Protein AF-A0A5K1HQJ8-F1 (afdb_monomer)

Organism: NCBI:txid210225

Sequence (62 aa):
IYTGKALAIRWLLGASRKRPGRNMAFKLSSELVDAARGSGDAIRKKEETHRMAEANRAFAHF

Nearest PDB structures (foldseek):
  1x18-assembly1_F  TM=9.734E-01  e=4.041E-04  Thermus thermophilus
  8caz-assembly1_G  TM=9.721E-01  e=8.208E-04  Escherichia coli BW25113
  5lmq-assembly1_G  TM=9.901E-01  e=9.336E-04  Thermus thermophilus HB8
  7m4z-assembly1_g  TM=9.124E-01  e=6.765E-04  Acinetobacter baumannii AB0057
  8y39-assembly1_g  TM=9.079E-01  e=1.778E-03  Staphylococcus aureus

pLDDT: mean 88.39, std 9.73, range [45.78, 95.56]

Secondary structure (DSSP, 8-state):
--HHHHHHHHHHHHHHHHSSSS-HHHHHHHHHHHHHTT-SHHHHHHHHHHHHHHHGGGGGG-

Solvent-accessible surface area (backbone atoms only — not comparable to full-atom values): 3588 Å² total; per-residue (Å²): 141,63,62,68,64,57,49,52,53,52,35,45,54,54,37,21,70,71,47,84,80,88,52,68,68,58,30,39,52,53,43,51,55,30,43,74,71,71,34,54,63,39,41,52,53,51,51,53,52,50,53,53,49,60,72,46,48,82,61,73,83,112

InterPro domains:
  IPR000235 Small ribosomal subunit protein uS7 [PTHR11205] (5-58)
  IPR023798 Small ribosomal subunit protein uS7 domain [PF00177] (5-57)
  IPR036823 Small ribosomal subunit protein uS7 domain superfamily [G3DSA:1.10.455.10] (2-62)
  IPR036823 Small ribosomal subunit protein uS7 domain superfamily [SSF47973] (4-60)

Foldseek 3Di:
DCPVVVLLVVLLLVQLVPDDDDDSVVSSVVSVVQVVVCHGRSNVVVVVVVVVCVVCVVVVVD

Mean predicted aligned error: 4.88 Å

Radius of gyration: 14.02 Å; Cα contacts (8 Å, |Δi|>4): 36; chains: 1; bounding box: 31×28×41 Å

Structure (mmCIF, N/CA/C/O backbone):
data_AF-A0A5K1HQJ8-F1
#
_entry.id   AF-A0A5K1HQJ8-F1
#
loop_
_atom_site.group_PDB
_atom_site.id
_atom_site.type_symbol
_atom_site.label_atom_id
_atom_site.label_alt_id
_atom_site.label_comp_id
_atom_site.label_asym_id
_atom_site.label_entity_id
_atom_site.label_seq_id
_atom_site.pdbx_PDB_ins_code
_atom_site.Cartn_x
_atom_site.Cartn_y
_atom_site.Cartn_z
_atom_site.occupancy
_atom_site.B_iso_or_equiv
_atom_site.auth_seq_id
_atom_site.auth_comp_id
_atom_site.auth_asym_id
_atom_site.auth_atom_id
_atom_site.pdbx_PDB_model_num
ATOM 1 N N . ILE A 1 1 ? 4.741 -19.414 -6.353 1.00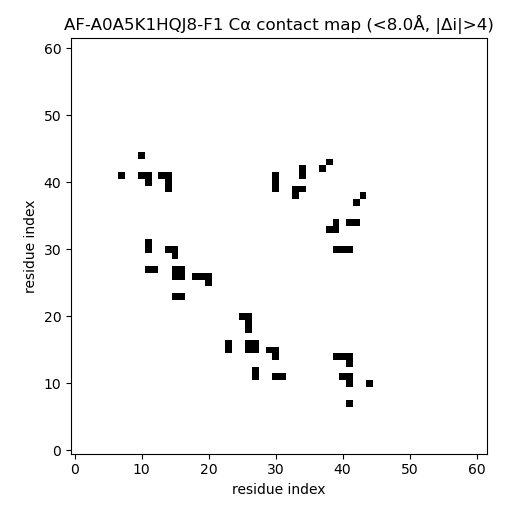 45.78 1 ILE A N 1
ATOM 2 C CA . ILE A 1 1 ? 3.272 -19.259 -6.541 1.00 45.78 1 ILE A CA 1
ATOM 3 C C . ILE A 1 1 ? 2.588 -18.399 -5.441 1.00 45.78 1 ILE A C 1
ATOM 5 O O . ILE A 1 1 ? 1.503 -17.894 -5.681 1.00 45.78 1 ILE A O 1
ATOM 9 N N . TYR A 1 2 ? 3.221 -18.069 -4.298 1.00 53.56 2 TYR A N 1
ATOM 10 C CA . TYR A 1 2 ? 2.601 -17.228 -3.236 1.00 53.56 2 TYR A CA 1
ATOM 11 C C . TYR A 1 2 ? 3.082 -15.762 -3.142 1.00 53.56 2 TYR A C 1
ATOM 13 O O . TYR A 1 2 ? 2.728 -15.045 -2.204 1.00 53.56 2 TYR A O 1
ATOM 21 N N . THR A 1 3 ? 3.889 -15.282 -4.089 1.00 74.94 3 THR A N 1
ATOM 22 C CA . THR A 1 3 ? 4.619 -14.007 -3.952 1.00 74.94 3 THR A CA 1
ATOM 23 C C . THR A 1 3 ? 3.707 -12.776 -3.956 1.00 74.94 3 THR A C 1
ATOM 25 O O . THR A 1 3 ? 3.915 -11.875 -3.146 1.00 74.94 3 THR A O 1
ATOM 28 N N . GLY A 1 4 ? 2.652 -12.764 -4.782 1.00 83.00 4 GLY A N 1
ATOM 29 C CA . GLY A 1 4 ? 1.716 -11.636 -4.880 1.00 83.00 4 GLY A CA 1
ATOM 30 C C . GLY A 1 4 ? 0.909 -11.388 -3.601 1.00 83.00 4 GLY A C 1
ATOM 31 O O . GLY A 1 4 ? 0.832 -10.256 -3.130 1.00 83.00 4 GLY A O 1
ATOM 32 N N . LYS A 1 5 ? 0.379 -12.451 -2.975 1.00 86.81 5 LYS A N 1
ATOM 33 C CA . LYS A 1 5 ? -0.388 -12.342 -1.718 1.00 86.81 5 LYS A CA 1
ATOM 34 C C . LYS A 1 5 ? 0.489 -11.841 -0.567 1.00 86.81 5 LYS A C 1
ATOM 36 O O . LYS A 1 5 ? 0.102 -10.927 0.156 1.00 86.81 5 LYS A O 1
ATOM 41 N N . ALA A 1 6 ? 1.695 -12.393 -0.431 1.00 89.81 6 ALA A N 1
ATOM 42 C CA . ALA A 1 6 ? 2.639 -11.976 0.605 1.00 89.81 6 ALA A CA 1
ATOM 43 C C . ALA A 1 6 ? 3.101 -10.518 0.425 1.00 89.81 6 ALA A C 1
ATOM 45 O O . ALA A 1 6 ? 3.292 -9.799 1.406 1.00 89.81 6 ALA A O 1
ATOM 46 N N . LEU A 1 7 ? 3.273 -10.066 -0.821 1.00 91.19 7 LEU A N 1
ATOM 47 C CA . LEU A 1 7 ? 3.643 -8.687 -1.129 1.00 91.19 7 LEU A CA 1
ATOM 48 C C . LEU A 1 7 ? 2.507 -7.705 -0.813 1.00 91.19 7 LEU A C 1
ATOM 50 O O . LEU A 1 7 ? 2.752 -6.699 -0.151 1.00 91.19 7 LEU A O 1
ATOM 54 N N . ALA A 1 8 ? 1.272 -8.043 -1.192 1.00 90.62 8 ALA A N 1
ATOM 55 C CA . ALA A 1 8 ? 0.094 -7.238 -0.880 1.00 90.62 8 ALA A CA 1
ATOM 56 C C . ALA A 1 8 ? -0.086 -7.049 0.636 1.00 90.62 8 ALA A C 1
ATOM 58 O O . ALA A 1 8 ? -0.252 -5.925 1.107 1.00 90.62 8 ALA A O 1
ATOM 59 N N . ILE A 1 9 ? 0.043 -8.130 1.414 1.00 92.88 9 ILE A N 1
ATOM 60 C CA . ILE A 1 9 ? -0.041 -8.076 2.882 1.00 92.88 9 ILE A CA 1
ATOM 61 C C . ILE A 1 9 ? 1.055 -7.173 3.465 1.00 92.88 9 ILE A C 1
ATOM 63 O O . ILE A 1 9 ? 0.779 -6.359 4.347 1.00 92.88 9 ILE A O 1
ATOM 67 N N . ARG A 1 10 ? 2.293 -7.264 2.959 1.00 92.69 10 AR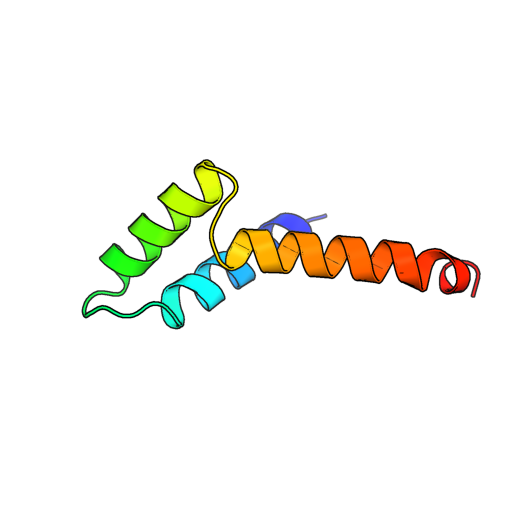G A N 1
ATOM 68 C CA . ARG A 1 10 ? 3.398 -6.399 3.406 1.00 92.69 10 ARG A CA 1
ATOM 69 C C . ARG A 1 10 ? 3.137 -4.922 3.128 1.00 92.69 10 ARG A C 1
ATOM 71 O O . ARG A 1 10 ? 3.429 -4.095 3.989 1.00 92.69 10 ARG A O 1
ATOM 78 N N . TRP A 1 11 ? 2.600 -4.585 1.959 1.00 94.25 11 TRP A N 1
ATOM 79 C CA . TRP A 1 11 ? 2.278 -3.198 1.622 1.00 94.25 11 TRP A CA 1
ATOM 80 C C . TRP A 1 11 ? 1.142 -2.644 2.479 1.00 94.25 11 TRP A C 1
ATOM 82 O O . TRP A 1 11 ? 1.304 -1.559 3.032 1.00 94.25 11 TRP A O 1
ATOM 92 N N . LEU A 1 12 ? 0.069 -3.411 2.689 1.00 93.75 12 LEU A N 1
ATOM 93 C CA . LEU A 1 12 ? -1.035 -3.028 3.578 1.00 93.75 12 LEU A CA 1
ATOM 94 C C . LEU A 1 12 ? -0.558 -2.797 5.017 1.00 93.75 12 LEU A C 1
ATOM 96 O O . LEU A 1 12 ? -0.869 -1.769 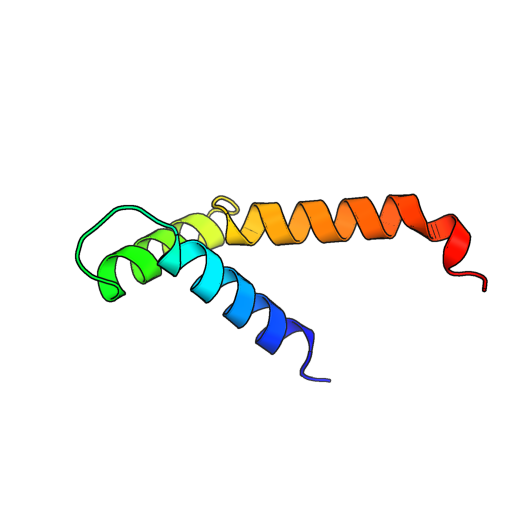5.616 1.00 93.75 12 LEU A O 1
ATOM 100 N N . LEU A 1 13 ? 0.253 -3.706 5.567 1.00 94.06 13 LEU A N 1
ATOM 101 C CA . LEU A 1 13 ? 0.840 -3.549 6.904 1.00 94.06 13 LEU A CA 1
ATOM 102 C C . LEU A 1 13 ? 1.768 -2.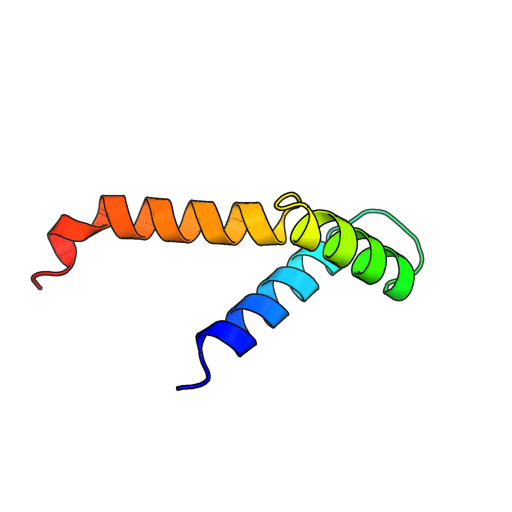334 6.991 1.00 94.06 13 LEU A C 1
ATOM 104 O O . LEU A 1 13 ? 1.720 -1.593 7.974 1.00 94.06 13 LEU A O 1
ATOM 108 N N . GLY A 1 14 ? 2.615 -2.128 5.982 1.00 94.31 14 GLY A N 1
ATOM 109 C CA . GLY A 1 14 ? 3.543 -1.002 5.926 1.00 94.31 14 GLY A CA 1
ATOM 110 C C . GLY A 1 14 ? 2.826 0.347 5.862 1.00 94.31 14 GLY A C 1
ATOM 111 O O . GLY A 1 14 ? 3.189 1.258 6.604 1.00 94.31 14 GLY A O 1
ATOM 112 N N . ALA A 1 15 ? 1.792 0.455 5.027 1.00 94.31 15 ALA A N 1
ATOM 113 C CA . ALA A 1 15 ? 0.949 1.641 4.920 1.00 94.31 15 ALA A CA 1
ATOM 114 C C . ALA A 1 15 ? 0.189 1.903 6.229 1.00 94.31 15 ALA A C 1
ATOM 116 O O . ALA A 1 15 ? 0.316 2.974 6.820 1.00 94.31 15 ALA A O 1
ATOM 117 N N . SER A 1 16 ? -0.468 0.875 6.774 1.00 93.88 16 SER A N 1
ATOM 118 C CA . SER A 1 16 ? -1.211 0.961 8.039 1.00 93.88 16 SER A CA 1
ATOM 119 C C . SER A 1 16 ? -0.344 1.440 9.208 1.00 93.88 16 SER A C 1
ATOM 121 O O . SER A 1 16 ? -0.790 2.247 10.019 1.00 93.88 16 SER A O 1
ATOM 123 N N . ARG A 1 17 ? 0.916 0.990 9.301 1.00 93.31 17 ARG A N 1
ATOM 124 C CA . ARG A 1 17 ? 1.845 1.416 10.365 1.00 93.31 17 ARG A CA 1
ATOM 125 C C . ARG A 1 17 ? 2.238 2.891 10.266 1.00 93.31 17 ARG A C 1
ATOM 127 O O . ARG A 1 17 ? 2.466 3.514 11.300 1.00 93.31 17 ARG A O 1
ATOM 134 N N . LYS A 1 18 ? 2.312 3.438 9.050 1.00 92.19 18 LYS A N 1
ATOM 135 C CA . LYS A 1 18 ? 2.676 4.840 8.793 1.00 92.19 18 LYS A CA 1
ATOM 136 C C . LYS A 1 18 ? 1.516 5.813 9.005 1.00 92.19 18 LYS A C 1
ATOM 138 O O . LYS A 1 18 ? 1.765 7.001 9.184 1.00 92.19 18 LYS A O 1
ATOM 143 N N . ARG A 1 19 ? 0.265 5.335 9.017 1.00 88.12 19 ARG A N 1
ATOM 144 C CA . ARG A 1 19 ? -0.902 6.204 9.223 1.00 88.12 19 ARG A CA 1
ATOM 145 C C . ARG A 1 19 ? -0.899 6.846 10.620 1.00 88.12 19 ARG A C 1
ATOM 147 O O . ARG A 1 19 ? -0.534 6.187 11.605 1.00 88.12 19 ARG A O 1
ATOM 154 N N . PRO A 1 20 ? -1.362 8.102 10.746 1.00 88.00 20 PRO A N 1
ATOM 155 C CA . PRO A 1 20 ? -1.604 8.727 12.042 1.00 88.00 20 PRO A CA 1
ATOM 156 C C . PRO A 1 20 ? -2.776 8.042 12.766 1.00 88.00 20 PRO A C 1
ATOM 158 O O . PRO A 1 20 ? -3.678 7.490 12.141 1.00 88.00 20 PRO A O 1
ATOM 161 N N . GLY A 1 21 ? -2.750 8.036 14.100 1.00 83.88 21 GLY A N 1
ATOM 162 C CA . GLY A 1 21 ? -3.787 7.421 14.940 1.00 83.88 21 GLY A CA 1
ATOM 163 C C . GLY A 1 21 ? -3.218 6.563 1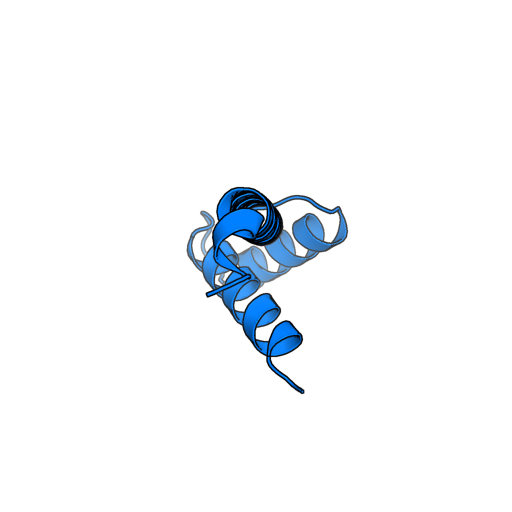6.073 1.00 83.88 21 GLY A C 1
ATOM 164 O O . GLY A 1 21 ? -2.033 6.224 16.079 1.00 83.88 21 GLY A O 1
ATOM 165 N N . ARG A 1 22 ? -4.067 6.208 17.042 1.00 80.25 22 ARG A N 1
ATOM 166 C CA . ARG A 1 22 ? -3.649 5.521 18.278 1.00 80.25 22 ARG A CA 1
ATOM 167 C C . ARG A 1 22 ? -3.670 3.993 18.171 1.00 80.25 22 ARG A C 1
ATOM 169 O O . ARG A 1 22 ? -2.737 3.345 18.624 1.00 80.25 22 ARG A O 1
ATOM 176 N N . ASN A 1 23 ? -4.707 3.418 17.559 1.00 93.56 23 ASN A N 1
ATOM 177 C CA . ASN A 1 23 ? -4.896 1.966 17.506 1.00 93.56 23 ASN A CA 1
ATOM 178 C C . ASN A 1 23 ? -4.525 1.395 16.128 1.00 93.56 23 ASN A C 1
ATOM 180 O O . ASN A 1 23 ? -5.063 1.829 15.110 1.00 93.56 23 ASN A O 1
ATOM 184 N N . MET A 1 24 ? -3.648 0.388 16.102 1.00 93.38 24 MET A N 1
ATOM 185 C CA . MET A 1 24 ? -3.262 -0.326 14.881 1.00 93.38 24 MET A CA 1
ATOM 186 C C . MET A 1 24 ? -4.459 -0.998 14.195 1.00 93.38 24 MET A C 1
ATOM 188 O O . MET A 1 24 ? -4.517 -1.010 12.969 1.00 93.38 24 MET A O 1
ATOM 192 N N . ALA A 1 25 ? -5.437 -1.493 14.960 1.00 92.88 25 ALA A N 1
ATOM 193 C CA . ALA A 1 25 ? -6.651 -2.084 14.396 1.00 92.88 25 ALA A CA 1
ATOM 194 C C . ALA A 1 25 ? -7.447 -1.061 13.570 1.00 92.88 25 ALA A C 1
ATOM 196 O O . ALA A 1 25 ? -7.875 -1.359 12.458 1.00 92.88 25 ALA A O 1
ATOM 197 N N . PHE A 1 26 ? -7.567 0.172 14.074 1.00 92.94 26 PHE A N 1
ATOM 198 C CA . PHE A 1 26 ? -8.246 1.253 13.359 1.00 92.94 26 PHE A CA 1
ATOM 199 C C . PHE A 1 26 ? -7.473 1.666 12.105 1.00 92.94 26 PHE A C 1
ATOM 201 O O . PHE A 1 26 ? -8.056 1.781 11.034 1.00 92.94 26 PHE A O 1
ATOM 208 N N . LYS A 1 27 ? -6.145 1.812 12.208 1.00 94.44 27 LYS A N 1
ATOM 209 C CA . LYS A 1 27 ? -5.297 2.137 11.051 1.00 94.44 27 LYS A CA 1
ATOM 210 C C . LYS A 1 27 ? -5.401 1.089 9.947 1.00 94.44 27 LYS A C 1
ATOM 212 O O . LYS A 1 27 ? -5.516 1.456 8.783 1.00 94.44 27 LYS A O 1
ATOM 217 N N . LEU A 1 28 ? -5.371 -0.192 10.322 1.00 93.94 28 LEU A N 1
ATOM 218 C CA . LEU A 1 28 ? -5.493 -1.302 9.383 1.00 93.94 28 LEU A CA 1
ATOM 219 C C . LEU A 1 28 ? -6.875 -1.332 8.735 1.00 93.94 28 LEU A C 1
ATOM 221 O O . LEU A 1 28 ? -6.964 -1.470 7.522 1.00 93.94 28 LEU A O 1
ATOM 225 N N . SER A 1 29 ? -7.941 -1.161 9.519 1.00 93.62 29 SER A N 1
ATOM 226 C CA . SER A 1 29 ? -9.301 -1.083 8.983 1.00 93.62 29 SER A CA 1
ATOM 227 C C . SER A 1 29 ? -9.444 0.059 7.978 1.00 93.62 29 SER A C 1
ATOM 229 O O . SER A 1 29 ? -9.992 -0.152 6.900 1.00 93.62 29 SER A O 1
ATOM 231 N N . SER A 1 30 ? -8.928 1.249 8.295 1.00 93.69 30 SER A N 1
ATOM 232 C CA . SER A 1 30 ? -8.969 2.390 7.376 1.00 93.69 30 SER A CA 1
ATOM 233 C C . SER A 1 30 ? -8.162 2.133 6.104 1.00 93.69 30 SER A C 1
ATOM 235 O O . SER A 1 30 ? -8.649 2.412 5.014 1.00 93.69 30 SER A O 1
ATOM 237 N N . GLU A 1 31 ? -6.964 1.549 6.214 1.00 94.50 31 GLU A N 1
ATOM 238 C CA . GLU A 1 31 ? -6.164 1.182 5.039 1.00 94.50 31 GLU A CA 1
ATOM 239 C C . GLU A 1 31 ? -6.856 0.128 4.174 1.00 94.50 31 GLU A C 1
ATOM 241 O O . GLU A 1 31 ? -6.806 0.221 2.954 1.00 94.50 31 GLU A O 1
ATOM 246 N N . LEU A 1 32 ? -7.534 -0.851 4.776 1.00 94.44 32 LEU A N 1
ATOM 247 C CA . LEU A 1 32 ? -8.295 -1.855 4.032 1.00 94.44 32 LEU A CA 1
ATOM 248 C C . LEU A 1 32 ? -9.480 -1.238 3.283 1.00 94.44 32 LEU A C 1
ATOM 250 O O . LEU A 1 32 ? -9.719 -1.604 2.134 1.00 94.44 32 LEU A O 1
ATOM 254 N N . VAL A 1 33 ? -10.202 -0.301 3.906 1.00 95.44 33 VAL A N 1
ATOM 255 C CA . VAL A 1 33 ? -11.315 0.413 3.258 1.00 95.44 33 VAL A CA 1
ATOM 256 C C . VAL A 1 33 ? -10.815 1.250 2.083 1.00 95.44 33 VAL A C 1
ATOM 258 O O . VAL A 1 33 ? -11.417 1.206 1.011 1.00 95.44 33 VAL A O 1
ATOM 261 N N . ASP A 1 34 ? -9.708 1.971 2.254 1.00 94.44 34 ASP A N 1
ATOM 262 C CA . ASP A 1 34 ? -9.115 2.768 1.177 1.00 94.44 34 ASP A CA 1
ATOM 263 C C . ASP A 1 34 ? -8.591 1.875 0.050 1.00 94.44 34 ASP A C 1
ATOM 265 O O . ASP A 1 34 ? -8.932 2.080 -1.115 1.00 94.44 34 ASP A O 1
ATOM 269 N N . ALA A 1 35 ? -7.862 0.808 0.385 1.00 94.38 35 ALA A N 1
ATOM 270 C CA . ALA A 1 35 ? -7.348 -0.133 -0.602 1.00 94.38 35 ALA A CA 1
ATOM 271 C C . ALA A 1 35 ? -8.474 -0.813 -1.397 1.00 94.38 35 ALA A C 1
ATOM 273 O O . ALA A 1 35 ? -8.341 -1.000 -2.607 1.00 94.38 35 ALA A O 1
ATOM 274 N N . ALA A 1 36 ? -9.601 -1.135 -0.751 1.00 94.00 36 ALA A N 1
ATOM 275 C CA . ALA A 1 36 ? -10.789 -1.670 -1.419 1.00 94.00 36 ALA A CA 1
ATOM 276 C C . ALA A 1 36 ? -11.440 -0.658 -2.377 1.00 94.00 36 ALA A C 1
ATOM 278 O O . ALA A 1 36 ? -12.028 -1.053 -3.381 1.00 94.00 36 ALA A O 1
ATOM 279 N 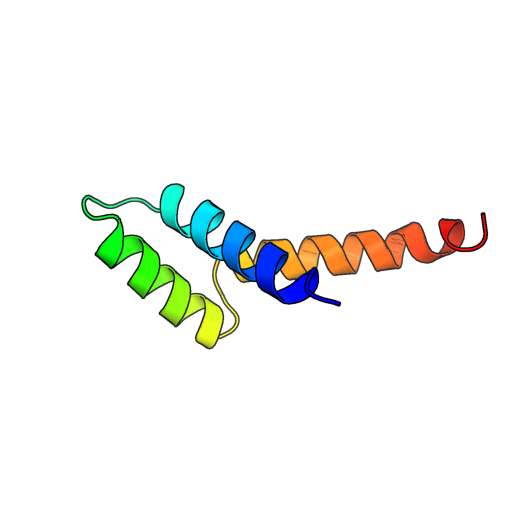N . ARG A 1 37 ? -11.304 0.644 -2.099 1.00 95.56 37 ARG A N 1
ATOM 280 C CA . ARG A 1 37 ? -11.732 1.743 -2.981 1.00 95.56 37 ARG A CA 1
ATOM 281 C C . ARG A 1 37 ? -10.695 2.096 -4.052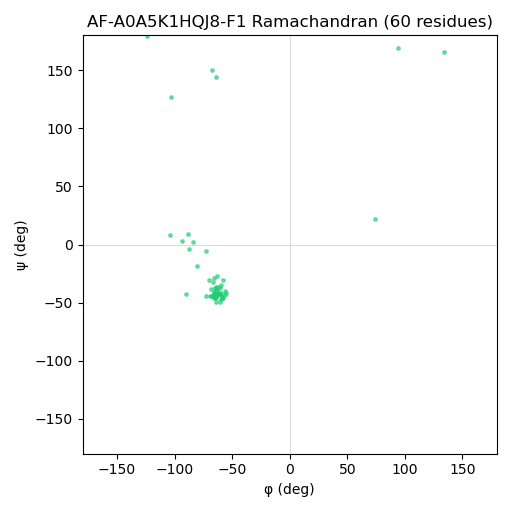 1.00 95.56 37 ARG A C 1
ATOM 283 O O . ARG A 1 37 ? -10.919 3.026 -4.819 1.00 95.56 37 ARG A O 1
ATOM 290 N N . GLY A 1 38 ? -9.575 1.375 -4.113 1.00 92.31 38 GLY A N 1
ATOM 291 C CA . GLY A 1 38 ? -8.487 1.662 -5.047 1.00 92.31 38 GLY A CA 1
ATOM 292 C C . GLY A 1 38 ? -7.659 2.891 -4.668 1.00 92.31 38 GLY A C 1
ATOM 293 O O . GLY A 1 38 ? -7.015 3.475 -5.532 1.00 92.31 38 GLY A O 1
ATOM 294 N N . SER A 1 39 ? -7.663 3.296 -3.398 1.00 92.06 39 SER A N 1
ATOM 295 C CA . SER A 1 39 ? -6.883 4.419 -2.879 1.00 92.06 39 SER A CA 1
ATOM 296 C C . SER A 1 39 ? -5.989 3.986 -1.708 1.00 92.06 39 SER A C 1
ATOM 298 O O . SER A 1 39 ? -5.935 2.815 -1.334 1.00 92.06 39 SER A O 1
ATOM 300 N N . GLY A 1 40 ? -5.223 4.923 -1.148 1.00 91.75 40 GLY A N 1
ATOM 301 C CA . GLY A 1 40 ? -4.314 4.657 -0.033 1.00 91.75 40 GLY A CA 1
ATOM 302 C C . GLY A 1 40 ? -2.878 4.342 -0.454 1.00 91.75 40 GLY A C 1
ATOM 303 O O . GLY A 1 40 ? -2.550 4.145 -1.629 1.00 91.75 40 GLY A O 1
ATOM 304 N N . ASP A 1 41 ? -1.989 4.323 0.536 1.00 93.38 41 ASP A N 1
ATOM 305 C CA . ASP A 1 41 ? -0.550 4.201 0.304 1.00 93.38 41 ASP A CA 1
ATOM 306 C C . ASP A 1 41 ? -0.162 2.809 -0.200 1.00 93.38 41 ASP A C 1
ATOM 308 O O . ASP A 1 41 ? 0.782 2.680 -0.985 1.00 93.38 41 ASP A O 1
ATOM 312 N N . ALA A 1 42 ? -0.895 1.763 0.198 1.00 93.06 42 ALA A N 1
ATOM 313 C CA . ALA A 1 42 ? -0.658 0.415 -0.308 1.00 93.06 42 ALA A CA 1
ATOM 314 C C . ALA A 1 42 ? -0.929 0.301 -1.820 1.00 93.06 42 ALA A C 1
ATOM 316 O O . ALA A 1 42 ? -0.165 -0.361 -2.530 1.00 93.06 42 ALA A O 1
ATOM 317 N N . ILE A 1 43 ? -1.973 0.966 -2.329 1.00 94.44 43 ILE A N 1
ATOM 318 C CA . ILE A 1 43 ? -2.303 0.976 -3.763 1.00 94.44 43 ILE A CA 1
ATOM 319 C C . ILE A 1 43 ? -1.312 1.834 -4.544 1.00 94.44 43 ILE A C 1
ATOM 321 O O . ILE A 1 43 ? -0.774 1.370 -5.549 1.00 94.44 43 ILE A O 1
ATOM 325 N N . ARG A 1 44 ? -0.968 3.021 -4.035 1.00 93.56 44 ARG A N 1
ATOM 326 C CA . ARG A 1 44 ? 0.057 3.876 -4.649 1.00 93.56 44 ARG A CA 1
ATOM 327 C C . ARG A 1 44 ? 1.393 3.146 -4.807 1.00 93.56 44 ARG A C 1
ATOM 329 O O . ARG A 1 44 ? 2.007 3.199 -5.868 1.00 93.56 44 ARG A O 1
ATOM 336 N N . LYS A 1 45 ? 1.805 2.376 -3.793 1.00 92.56 45 LYS A N 1
ATOM 337 C CA . LYS A 1 45 ? 3.009 1.530 -3.846 1.00 92.56 45 LYS A CA 1
ATOM 338 C C . LYS A 1 45 ? 2.942 0.488 -4.970 1.00 92.56 45 LYS A C 1
ATOM 340 O O . LYS A 1 45 ? 3.943 0.257 -5.653 1.00 92.56 45 LYS A O 1
ATOM 345 N N . LYS A 1 46 ? 1.777 -0.143 -5.163 1.00 90.56 46 LYS A N 1
ATOM 346 C CA . LYS A 1 46 ? 1.534 -1.103 -6.251 1.00 90.56 46 LYS A CA 1
ATOM 347 C C . LYS A 1 46 ? 1.727 -0.423 -7.607 1.00 90.56 46 LYS A C 1
ATOM 349 O O . LYS A 1 46 ? 2.460 -0.937 -8.445 1.00 90.56 46 LYS A O 1
ATOM 354 N N . GLU A 1 47 ? 1.104 0.733 -7.804 1.00 92.62 47 GLU A N 1
ATOM 355 C CA . GLU A 1 47 ? 1.160 1.491 -9.059 1.00 92.62 47 GLU A CA 1
ATOM 356 C C . GLU A 1 47 ? 2.562 2.006 -9.382 1.00 92.62 47 GLU A C 1
ATOM 358 O O . GLU A 1 47 ? 3.022 1.836 -10.508 1.00 92.62 47 GLU A O 1
ATOM 363 N N . GLU A 1 48 ? 3.274 2.562 -8.398 1.00 92.31 48 GLU A N 1
ATOM 364 C CA . GLU A 1 48 ? 4.678 2.965 -8.545 1.00 92.31 48 GLU A CA 1
ATOM 365 C C . GLU A 1 48 ? 5.544 1.775 -8.989 1.00 92.31 48 GLU A C 1
ATOM 367 O O . GLU A 1 48 ? 6.344 1.899 -9.914 1.00 92.31 48 GLU A O 1
ATOM 372 N N . THR A 1 49 ? 5.332 0.598 -8.387 1.00 90.06 49 THR A N 1
ATOM 373 C CA . THR A 1 49 ? 6.065 -0.630 -8.738 1.00 90.06 49 THR A CA 1
ATOM 374 C C . THR A 1 49 ? 5.763 -1.080 -10.170 1.00 90.06 49 THR A C 1
ATOM 376 O O . THR A 1 49 ? 6.684 -1.443 -10.899 1.00 90.06 49 THR A O 1
ATOM 379 N N . HIS A 1 50 ? 4.499 -1.028 -10.603 1.00 88.19 50 HIS A N 1
ATOM 380 C CA . HIS A 1 50 ? 4.128 -1.337 -11.988 1.00 88.19 50 HIS A CA 1
ATOM 381 C C . HIS A 1 50 ? 4.727 -0.340 -12.978 1.00 88.19 50 HIS A C 1
ATOM 383 O O . HIS A 1 50 ? 5.331 -0.757 -13.961 1.00 88.19 50 HIS A O 1
ATOM 389 N N . ARG A 1 51 ? 4.643 0.963 -12.692 1.00 92.12 51 ARG A N 1
ATOM 390 C CA . ARG A 1 51 ? 5.208 2.010 -13.550 1.00 92.12 51 ARG A CA 1
ATOM 391 C C . ARG A 1 51 ? 6.724 1.869 -13.687 1.00 92.12 51 ARG A C 1
ATOM 393 O O . ARG A 1 51 ? 7.259 2.003 -14.782 1.00 92.12 51 ARG A O 1
ATOM 400 N N . MET A 1 52 ? 7.423 1.566 -12.593 1.00 89.19 52 MET A N 1
ATOM 401 C CA . MET A 1 52 ? 8.861 1.288 -12.630 1.00 89.19 52 MET A CA 1
ATOM 402 C C . MET A 1 52 ? 9.181 0.020 -13.426 1.00 89.19 52 MET A C 1
ATOM 404 O O . MET A 1 52 ? 10.187 -0.015 -14.131 1.00 89.19 52 MET A O 1
ATOM 408 N N . ALA A 1 53 ? 8.348 -1.018 -13.329 1.00 87.81 53 ALA A N 1
ATOM 409 C CA . ALA A 1 53 ? 8.520 -2.228 -14.125 1.00 87.81 53 ALA A CA 1
ATOM 410 C C . ALA A 1 53 ? 8.319 -1.955 -15.627 1.00 87.81 53 ALA A C 1
ATOM 412 O O . ALA A 1 53 ? 9.098 -2.440 -16.440 1.00 87.81 53 ALA A O 1
ATOM 413 N N . GLU A 1 54 ? 7.331 -1.136 -15.997 1.00 87.69 54 GLU A N 1
ATOM 414 C CA . GLU A 1 54 ? 7.103 -0.710 -17.383 1.00 87.69 54 GLU A CA 1
ATOM 415 C C . GLU A 1 54 ? 8.254 0.142 -17.924 1.00 87.69 54 GLU A C 1
ATOM 417 O O . GLU A 1 54 ? 8.721 -0.098 -19.035 1.00 87.69 54 GLU A O 1
ATOM 422 N N . ALA A 1 55 ? 8.765 1.085 -17.127 1.00 89.69 55 ALA A N 1
ATOM 423 C CA . ALA A 1 55 ? 9.917 1.903 -17.504 1.00 89.69 55 ALA A CA 1
ATOM 424 C C . ALA A 1 55 ? 11.180 1.055 -17.729 1.00 89.69 55 ALA A C 1
ATOM 426 O O . ALA A 1 55 ? 11.950 1.311 -18.650 1.00 89.69 55 ALA A O 1
ATOM 427 N N . ASN A 1 56 ? 11.365 0.004 -16.926 1.00 86.56 56 ASN A N 1
ATOM 428 C CA . ASN A 1 56 ? 12.496 -0.914 -17.043 1.00 86.56 56 ASN A CA 1
ATOM 429 C C . ASN A 1 56 ? 12.240 -2.086 -18.000 1.00 86.56 56 ASN A C 1
ATOM 431 O O . ASN A 1 56 ? 13.063 -2.997 -18.079 1.00 86.56 56 ASN A O 1
ATOM 435 N N . ARG A 1 57 ? 11.136 -2.076 -18.758 1.00 82.38 57 ARG A N 1
ATOM 436 C CA . ARG A 1 57 ? 10.783 -3.167 -19.678 1.00 82.38 57 ARG A CA 1
ATOM 437 C C . ARG A 1 57 ? 11.865 -3.424 -20.728 1.00 82.38 57 ARG A C 1
ATOM 439 O O . ARG A 1 57 ? 12.054 -4.568 -21.123 1.00 82.38 57 ARG A O 1
ATOM 446 N N . ALA A 1 58 ? 12.609 -2.392 -21.126 1.00 79.69 58 ALA A N 1
ATOM 447 C CA . ALA A 1 58 ? 13.745 -2.519 -22.040 1.00 79.69 58 ALA A CA 1
ATOM 448 C C . ALA A 1 58 ? 14.894 -3.379 -21.471 1.00 79.69 58 ALA A C 1
ATOM 450 O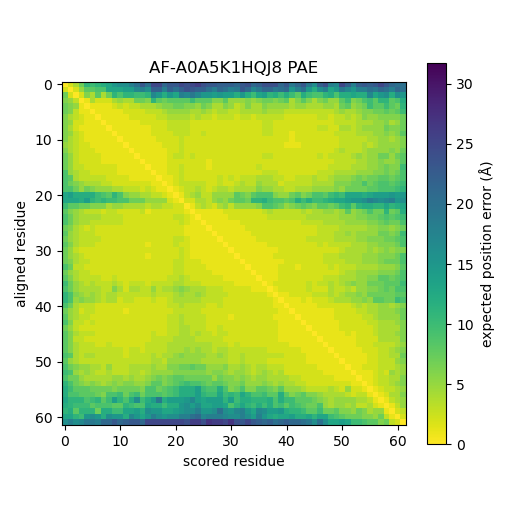 O . ALA A 1 58 ? 15.611 -4.015 -22.236 1.00 79.69 58 ALA A O 1
ATOM 451 N N . PHE A 1 59 ? 15.038 -3.454 -20.144 1.00 76.31 59 PHE A N 1
ATOM 452 C CA . PHE A 1 59 ? 16.051 -4.273 -19.470 1.00 76.31 59 PHE A CA 1
ATOM 453 C C . PHE A 1 59 ? 15.596 -5.714 -19.206 1.00 76.31 59 PHE A C 1
ATOM 455 O O . PHE A 1 59 ? 16.394 -6.515 -18.740 1.00 76.31 59 PHE A 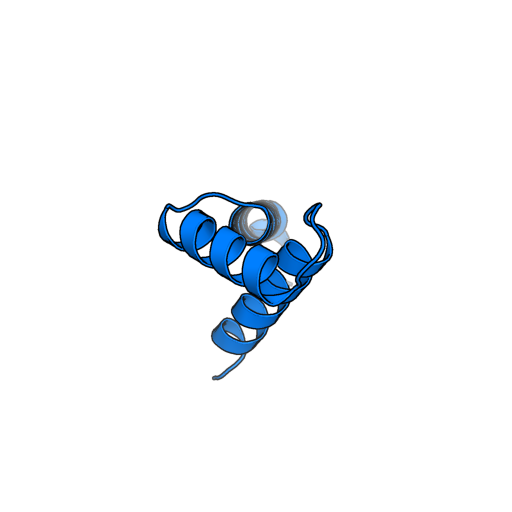O 1
ATOM 462 N N . ALA A 1 60 ? 14.345 -6.074 -19.518 1.00 78.31 60 ALA A N 1
ATOM 463 C CA . ALA A 1 60 ? 13.830 -7.435 -19.332 1.00 78.31 60 ALA A CA 1
ATOM 464 C C . ALA A 1 60 ? 14.383 -8.453 -20.353 1.00 78.31 60 ALA A C 1
ATOM 466 O O . ALA A 1 60 ? 14.075 -9.638 -20.262 1.00 78.31 60 ALA A O 1
ATOM 467 N N . HIS A 1 61 ? 15.150 -7.981 -21.341 1.00 72.25 61 HIS A N 1
ATOM 468 C CA . HIS A 1 61 ? 15.820 -8.804 -22.351 1.00 72.25 61 HIS A CA 1
ATOM 469 C C . HIS A 1 61 ? 17.271 -9.176 -21.985 1.00 72.25 61 HIS A C 1
ATOM 471 O O . HIS A 1 61 ? 17.935 -9.826 -22.791 1.00 72.25 61 HIS A O 1
ATOM 477 N N . PHE A 1 62 ? 17.744 -8.781 -20.799 1.00 58.28 62 PHE A N 1
ATOM 478 C CA . PHE A 1 62 ? 19.003 -9.227 -20.191 1.00 58.28 62 PHE A CA 1
ATOM 479 C C . PHE A 1 62 ? 18.716 -10.204 -19.047 1.00 58.28 62 PHE A C 1
ATOM 481 O O . PHE A 1 62 ? 19.562 -11.097 -18.828 1.00 58.28 62 PHE A O 1
#